Protein AF-A0A966NMB3-F1 (afdb_monomer)

Mean predicted aligned error: 9.56 Å

Radius of gyration: 18.94 Å; Cα contacts (8 Å, |Δi|>4): 99; chains: 1; bounding box: 40×24×77 Å

Nearest PDB structures (foldseek):
  3sdb-assembly1_A  TM=7.574E-01  e=1.511E-01  Mycobacterium tuberculosis
  3seq-assembly1_A-2  TM=7.332E-01  e=2.271E-01  Mycobacterium tuberculosis
  4utu-assembly1_B  TM=4.494E-01  e=1.326E+00  Clostridium perfringens str. 13
  4utt-assembly2_B  TM=4.749E-01  e=1.992E+00  Clostridium perfringens str. 13
  8ap6-assembly1_G1  TM=4.069E-01  e=3.669E+00  Trypanosoma brucei brucei

Sequence (84 aa):
MRSVVVTTPNTPSSPRVFAVIAGGGTAGHVIPALALAEHLCERGRSPRSIAFVASRRPIDEQLLGATDHPRLLLSVDGLQRSLG

Solvent-accessible surface area (backbone atoms only — not comparable to full-atom values): 5309 Å² total; per-residue (Å²): 139,81,87,80,82,81,78,74,84,80,70,83,67,72,76,67,69,76,45,75,50,74,53,45,79,46,66,85,47,41,54,60,52,48,55,51,51,50,55,44,33,77,71,71,44,57,52,69,21,37,32,38,38,31,28,69,43,69,66,40,48,56,60,51,67,75,47,75,40,46,70,47,70,37,91,74,77,82,82,80,88,66,96,123

Foldseek 3Di:
DDDDDDDDPPDPDDQQQPEEAEDEDDPVTQVVVVVVLVVVVVVVDDLQSYAYEYEPDPNNCVSCVVDPHHYDYDHDDDDDPDPD

Structure (mmCIF, N/CA/C/O backbone):
data_AF-A0A966NMB3-F1
#
_entry.id   AF-A0A966NMB3-F1
#
loop_
_atom_site.group_PDB
_atom_site.id
_atom_site.type_symbol
_atom_site.label_atom_id
_atom_site.label_alt_id
_atom_site.label_comp_id
_atom_site.label_asym_id
_atom_site.label_entity_id
_atom_site.label_seq_id
_atom_site.pdbx_PDB_ins_code
_atom_site.Cartn_x
_atom_site.Cartn_y
_atom_site.Cartn_z
_atom_site.occupancy
_atom_site.B_iso_or_equiv
_atom_site.auth_seq_id
_atom_site.auth_comp_id
_atom_site.auth_asym_id
_atom_site.auth_atom_id
_atom_site.pdbx_PDB_model_num
ATOM 1 N N . MET A 1 1 ? -27.529 -8.740 45.714 1.00 50.12 1 MET A N 1
ATOM 2 C CA . MET A 1 1 ? -27.535 -9.288 44.339 1.00 50.12 1 MET A CA 1
ATOM 3 C C . MET A 1 1 ? -26.460 -8.573 4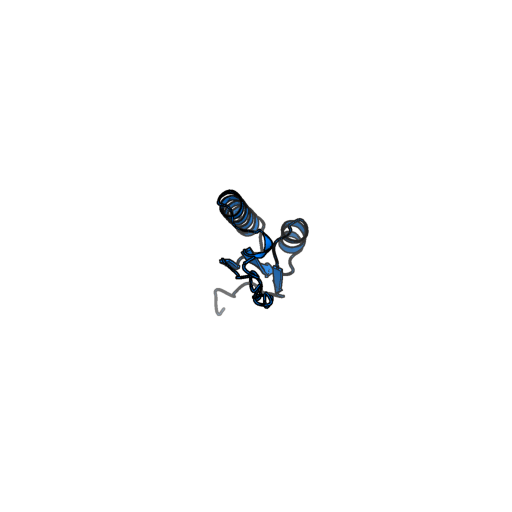3.532 1.00 50.12 1 MET A C 1
ATOM 5 O O . MET A 1 1 ? -26.571 -7.369 43.357 1.00 50.12 1 MET A O 1
ATOM 9 N N . ARG A 1 2 ? -25.388 -9.263 43.127 1.00 40.31 2 ARG A N 1
ATOM 10 C CA . ARG A 1 2 ? -24.364 -8.729 42.212 1.00 40.31 2 ARG A CA 1
ATOM 11 C C . ARG A 1 2 ? -24.533 -9.449 40.876 1.00 40.31 2 ARG A C 1
ATOM 13 O O . ARG A 1 2 ? -24.447 -10.673 40.852 1.00 40.31 2 ARG A O 1
ATOM 20 N N . SER A 1 3 ? -24.829 -8.713 39.809 1.00 48.94 3 SER A N 1
ATOM 21 C CA . SER A 1 3 ? -24.963 -9.283 38.467 1.00 48.94 3 SER A CA 1
ATOM 22 C C . SER A 1 3 ? -23.605 -9.771 37.973 1.00 48.94 3 SER A C 1
ATOM 24 O O . SER A 1 3 ? -22.645 -9.005 37.915 1.00 48.94 3 SER A O 1
ATOM 26 N N . VAL A 1 4 ? -23.534 -11.054 37.632 1.00 62.88 4 VAL A N 1
ATOM 27 C CA . VAL A 1 4 ? -22.392 -11.660 36.946 1.00 62.88 4 VAL A CA 1
ATOM 28 C C . VAL A 1 4 ? -22.482 -11.257 35.476 1.00 62.88 4 VAL A C 1
ATOM 30 O O . VAL A 1 4 ? -23.439 -11.608 34.791 1.00 62.88 4 VAL A O 1
ATOM 33 N N . VAL A 1 5 ? -21.507 -10.482 35.002 1.00 66.06 5 VAL A N 1
ATOM 34 C CA . VAL A 1 5 ? -21.358 -10.164 33.578 1.00 66.06 5 VAL A CA 1
ATOM 35 C C . VAL A 1 5 ? -20.821 -11.413 32.886 1.00 66.06 5 VAL A C 1
ATOM 37 O O . VAL A 1 5 ? -19.690 -11.825 33.129 1.00 66.06 5 VAL A O 1
ATOM 40 N N . VAL A 1 6 ? -21.647 -12.031 32.045 1.00 61.16 6 VAL A N 1
ATOM 41 C CA . VAL A 1 6 ? -21.239 -13.141 31.180 1.00 61.16 6 VAL A CA 1
ATOM 42 C C . VAL A 1 6 ? -20.438 -12.557 30.018 1.00 61.16 6 VAL A C 1
ATOM 44 O O . VAL A 1 6 ? -21.002 -11.944 29.115 1.00 61.16 6 VAL A O 1
ATOM 47 N N . THR A 1 7 ? -19.117 -12.720 30.034 1.00 56.03 7 THR A N 1
ATOM 48 C CA . THR A 1 7 ? -18.263 -12.448 28.875 1.00 56.03 7 THR A CA 1
ATOM 49 C C . THR A 1 7 ? -18.253 -13.679 27.972 1.00 56.03 7 THR A C 1
ATOM 51 O O . THR A 1 7 ? -17.687 -14.718 28.305 1.00 56.03 7 THR A O 1
ATOM 54 N N . THR A 1 8 ? -18.904 -13.590 26.813 1.00 57.09 8 THR A N 1
ATOM 55 C CA . THR A 1 8 ? -18.752 -14.591 25.748 1.00 57.09 8 THR A CA 1
ATOM 56 C C . THR A 1 8 ? -17.289 -14.652 25.296 1.00 57.09 8 THR A C 1
ATOM 58 O O . THR A 1 8 ? -16.670 -13.593 25.148 1.00 57.09 8 THR A O 1
ATOM 61 N N . PRO A 1 9 ? -16.718 -15.846 25.050 1.00 60.66 9 PRO A N 1
ATOM 62 C CA . PRO A 1 9 ? -15.353 -15.960 24.555 1.00 60.66 9 PRO A CA 1
ATOM 63 C C . PRO A 1 9 ? -15.251 -15.278 23.187 1.00 60.66 9 PRO A C 1
ATOM 65 O O . PRO A 1 9 ? -15.960 -15.627 22.246 1.00 60.66 9 PRO A O 1
ATOM 68 N N . ASN A 1 10 ? -14.381 -14.272 23.100 1.00 57.25 10 ASN A N 1
ATOM 69 C CA . ASN A 1 10 ? -14.076 -13.552 21.872 1.00 57.25 10 ASN A CA 1
ATOM 70 C C . ASN A 1 10 ? -13.359 -14.514 20.914 1.00 57.25 10 ASN A C 1
ATOM 72 O O . ASN A 1 10 ? -12.146 -14.700 21.006 1.00 57.25 10 ASN A O 1
ATOM 76 N N . THR A 1 11 ? -14.104 -15.175 20.027 1.00 63.06 11 THR A N 1
ATOM 77 C CA . THR A 1 11 ? -13.515 -15.884 18.889 1.00 63.06 11 THR A CA 1
ATOM 78 C C . THR A 1 11 ? -12.696 -14.866 18.099 1.00 63.06 11 THR A C 1
ATOM 80 O O . THR A 1 11 ? -13.261 -13.840 17.714 1.00 63.06 11 THR A O 1
ATOM 83 N N . PRO A 1 12 ? -11.391 -15.085 17.849 1.00 50.62 12 PRO A N 1
ATOM 84 C CA . PRO A 1 12 ? -10.628 -14.174 17.014 1.00 50.62 12 PRO A CA 1
ATOM 85 C C . PRO A 1 12 ? -11.269 -14.172 15.627 1.00 50.62 12 PRO A C 1
ATOM 87 O O . PRO A 1 12 ? -11.132 -15.123 14.859 1.00 50.62 12 PRO A O 1
ATOM 90 N N . SER A 1 13 ? -12.016 -13.112 15.311 1.00 58.72 13 SER A N 1
ATOM 91 C CA . SER A 1 13 ? -12.428 -12.867 13.939 1.00 58.72 13 SER A CA 1
ATOM 92 C C . SER A 1 13 ? -11.138 -12.703 13.151 1.00 58.72 13 SER A C 1
ATOM 94 O O . SER A 1 13 ? -10.310 -11.871 13.537 1.00 58.72 13 SER A O 1
ATOM 96 N N . SER A 1 14 ? -10.960 -13.469 12.071 1.00 58.28 14 SER A N 1
ATOM 97 C CA . SER A 1 14 ? -9.948 -13.167 11.054 1.00 58.28 14 SER A CA 1
ATOM 98 C C . SER A 1 14 ? -9.897 -11.647 10.865 1.00 58.28 14 SER A C 1
ATOM 100 O O . SER A 1 14 ? -10.984 -11.057 10.773 1.00 58.28 14 SER A O 1
ATOM 102 N N . PRO A 1 15 ? -8.717 -10.994 10.875 1.00 59.88 15 PRO A N 1
ATOM 103 C CA . PRO A 1 15 ? -8.649 -9.543 10.746 1.00 59.88 15 PRO A CA 1
ATOM 104 C C . PRO A 1 15 ? -9.528 -9.135 9.567 1.00 59.88 15 PRO A C 1
ATOM 106 O O . PRO A 1 15 ? -9.338 -9.635 8.458 1.00 59.88 15 PRO A O 1
ATOM 109 N N . ARG A 1 16 ? -10.576 -8.337 9.825 1.00 78.56 16 ARG A N 1
ATOM 110 C CA . ARG A 1 16 ? -11.508 -7.943 8.766 1.00 78.56 16 ARG A CA 1
ATOM 111 C C . ARG A 1 16 ? -10.708 -7.124 7.769 1.00 78.56 16 ARG A C 1
ATOM 113 O O . ARG A 1 16 ? -10.344 -5.987 8.066 1.00 78.56 16 ARG A O 1
ATOM 120 N N . VAL A 1 17 ? -10.411 -7.717 6.619 1.00 89.88 17 VAL A N 1
ATOM 121 C CA . VAL A 1 17 ? -9.800 -7.000 5.508 1.00 89.88 17 VAL A CA 1
ATOM 122 C C . VAL A 1 17 ? -10.819 -5.964 5.053 1.00 89.88 17 VAL A C 1
ATOM 124 O O . VAL A 1 17 ? -11.929 -6.300 4.650 1.00 89.88 17 VAL A O 1
ATOM 127 N N . PHE A 1 18 ? -10.457 -4.698 5.206 1.00 94.38 18 PHE A N 1
ATOM 128 C CA . PHE A 1 18 ? -11.247 -3.557 4.775 1.00 94.38 18 PHE A CA 1
ATOM 129 C C . PHE A 1 18 ? -11.011 -3.270 3.292 1.00 94.38 18 PHE A C 1
ATOM 131 O O . PHE A 1 18 ? -11.961 -2.991 2.566 1.00 94.38 18 PHE A O 1
ATOM 138 N N . ALA A 1 19 ? -9.757 -3.355 2.844 1.00 95.38 19 ALA A N 1
ATOM 139 C CA . ALA A 1 19 ? -9.387 -3.097 1.460 1.00 95.38 19 ALA A CA 1
ATOM 140 C C . ALA A 1 19 ? -8.231 -3.994 1.008 1.00 95.38 19 ALA A C 1
ATOM 142 O O . ALA A 1 19 ? -7.353 -4.348 1.798 1.00 95.38 19 ALA A O 1
ATOM 143 N N . VAL A 1 20 ? -8.226 -4.309 -0.287 1.00 95.56 20 VAL A N 1
ATOM 144 C CA . VAL A 1 20 ? -7.083 -4.890 -0.990 1.00 95.56 20 VAL A CA 1
ATOM 145 C C . VAL A 1 20 ? -6.698 -3.932 -2.107 1.00 95.56 20 VAL A C 1
ATOM 147 O O . VAL A 1 20 ? -7.529 -3.614 -2.957 1.00 95.56 20 VAL A O 1
ATOM 150 N N . ILE A 1 21 ? -5.452 -3.471 -2.102 1.00 94.75 21 ILE A N 1
ATOM 151 C CA . ILE A 1 21 ? -4.901 -2.604 -3.138 1.00 94.75 21 ILE A CA 1
ATOM 152 C C . ILE A 1 21 ? -4.009 -3.464 -4.029 1.00 94.75 21 ILE A C 1
ATOM 154 O O . ILE A 1 21 ? -2.956 -3.942 -3.606 1.00 94.75 21 ILE A O 1
ATOM 158 N N . ALA A 1 22 ? -4.466 -3.704 -5.255 1.00 90.88 22 ALA A N 1
ATOM 159 C CA . ALA A 1 22 ? -3.707 -4.430 -6.262 1.00 90.88 22 ALA A CA 1
ATOM 160 C C . ALA A 1 22 ? -3.001 -3.433 -7.184 1.00 90.88 22 ALA A C 1
ATOM 162 O O . ALA A 1 22 ? -3.644 -2.574 -7.789 1.00 90.88 22 ALA A O 1
ATOM 163 N N . GLY A 1 23 ? -1.682 -3.540 -7.288 1.00 78.19 23 GLY A N 1
ATOM 164 C CA . GLY A 1 23 ? -0.869 -2.625 -8.081 1.00 78.19 23 GLY A CA 1
ATOM 165 C C . GLY A 1 23 ? 0.602 -2.716 -7.698 1.00 78.19 23 GLY A C 1
ATOM 166 O O . GLY A 1 23 ? 0.943 -3.076 -6.576 1.00 78.19 23 GLY A O 1
ATOM 167 N N . GLY A 1 24 ? 1.484 -2.419 -8.648 1.00 76.19 24 GLY A N 1
ATOM 168 C CA . GLY A 1 24 ? 2.924 -2.540 -8.453 1.00 76.19 24 GLY A CA 1
ATOM 169 C C . GLY A 1 24 ? 3.690 -2.516 -9.768 1.00 76.19 24 GLY A C 1
ATOM 170 O O . GLY A 1 24 ? 3.146 -2.200 -10.829 1.00 76.19 24 GLY A O 1
ATOM 171 N N . GLY A 1 25 ? 4.970 -2.845 -9.699 1.00 70.31 25 GLY A N 1
ATOM 172 C CA . GLY A 1 25 ? 5.850 -3.000 -10.850 1.00 70.31 25 GLY A CA 1
ATOM 173 C C . GLY A 1 25 ? 6.620 -1.735 -11.240 1.00 70.31 25 GLY A C 1
ATOM 174 O O . GLY A 1 25 ? 7.596 -1.843 -11.991 1.00 70.31 25 GLY A O 1
ATOM 175 N N . THR A 1 26 ? 6.216 -0.568 -10.723 1.00 74.88 26 THR A N 1
ATOM 176 C CA . THR A 1 26 ? 6.908 0.728 -10.818 1.00 74.88 26 THR A CA 1
ATOM 177 C C . THR A 1 26 ? 6.591 1.602 -9.597 1.00 74.88 26 THR A C 1
ATOM 179 O O . THR A 1 26 ? 5.498 1.526 -9.032 1.00 74.88 26 THR A O 1
ATOM 182 N N . ALA A 1 27 ? 7.508 2.508 -9.235 1.00 71.69 27 ALA A N 1
ATOM 183 C CA . ALA A 1 27 ? 7.295 3.468 -8.142 1.00 71.69 27 ALA A CA 1
ATOM 184 C C . ALA A 1 27 ? 6.031 4.331 -8.339 1.00 71.69 27 ALA A C 1
ATOM 186 O O . ALA A 1 27 ? 5.338 4.645 -7.374 1.00 71.69 27 ALA A O 1
ATOM 187 N N 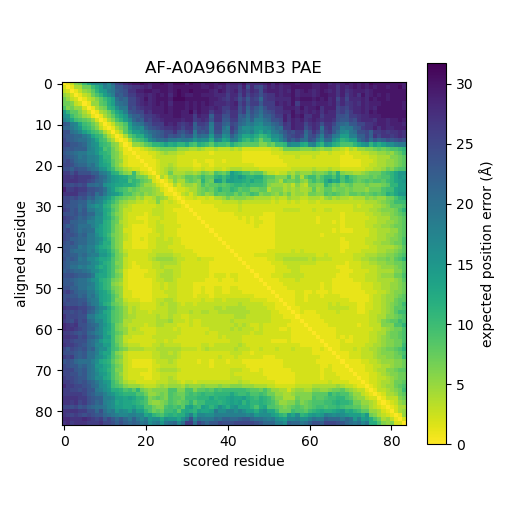. GLY A 1 28 ? 5.702 4.667 -9.594 1.00 79.12 28 GLY A N 1
ATOM 188 C CA . GLY A 1 28 ? 4.562 5.517 -9.946 1.00 79.12 28 GLY A CA 1
ATOM 189 C C . GLY A 1 28 ? 3.190 4.941 -9.583 1.00 79.12 28 GLY A C 1
ATOM 190 O O . GLY A 1 28 ? 2.249 5.712 -9.450 1.00 79.12 28 GLY A O 1
ATOM 191 N N . HIS A 1 29 ? 3.067 3.624 -9.380 1.00 84.94 29 HIS A N 1
ATOM 192 C CA . HIS A 1 29 ? 1.828 3.005 -8.888 1.00 84.94 29 HIS A CA 1
ATOM 193 C C . HIS A 1 29 ? 1.869 2.717 -7.385 1.00 84.94 29 HIS A C 1
ATOM 195 O O . HIS A 1 29 ? 0.852 2.856 -6.709 1.00 84.94 29 HIS A O 1
ATOM 201 N N . VAL A 1 30 ? 3.037 2.345 -6.850 1.00 87.56 30 VAL A N 1
ATOM 202 C CA . VAL A 1 30 ? 3.176 1.983 -5.430 1.00 87.56 30 VAL A CA 1
ATOM 203 C C . VAL A 1 30 ? 3.033 3.199 -4.519 1.00 87.56 30 VAL A C 1
ATOM 205 O O . VAL A 1 30 ? 2.356 3.114 -3.500 1.00 87.56 30 VAL A O 1
ATOM 208 N N . ILE A 1 31 ? 3.616 4.344 -4.887 1.00 91.38 31 ILE A N 1
ATOM 209 C CA . ILE A 1 31 ? 3.566 5.547 -4.044 1.00 91.38 31 ILE A CA 1
ATOM 210 C C . ILE A 1 31 ? 2.122 6.062 -3.876 1.00 91.38 31 ILE A C 1
ATOM 212 O O . ILE A 1 31 ? 1.704 6.252 -2.734 1.00 91.38 31 ILE A O 1
ATOM 216 N N . PRO A 1 32 ? 1.306 6.222 -4.941 1.00 92.88 32 PRO A N 1
ATOM 217 C CA . PRO A 1 32 ? -0.100 6.596 -4.772 1.00 92.88 32 PRO A CA 1
ATOM 218 C C . PRO A 1 32 ? -0.914 5.576 -3.968 1.00 92.88 32 PRO A C 1
ATOM 220 O O . PRO A 1 32 ? -1.794 5.957 -3.198 1.00 92.88 32 PRO A O 1
ATOM 223 N N . ALA A 1 33 ? -0.617 4.282 -4.123 1.00 93.56 33 ALA A N 1
ATOM 224 C CA . ALA A 1 33 ? -1.278 3.221 -3.371 1.00 93.56 33 ALA A CA 1
ATOM 225 C C . ALA A 1 33 ? -0.977 3.306 -1.864 1.00 93.56 33 ALA A C 1
ATOM 227 O O . ALA A 1 33 ? -1.886 3.147 -1.048 1.00 93.56 33 ALA A O 1
ATOM 228 N N . LEU A 1 34 ? 0.271 3.610 -1.497 1.00 94.38 34 LEU A N 1
ATOM 229 C CA . LEU A 1 34 ? 0.672 3.858 -0.111 1.00 94.38 34 LEU A CA 1
ATOM 230 C C . LEU A 1 34 ? -0.001 5.106 0.461 1.00 94.38 34 LEU A C 1
ATOM 232 O O . LEU A 1 34 ? -0.595 5.020 1.530 1.00 94.38 34 LEU A O 1
ATOM 236 N N . ALA A 1 35 ? -0.011 6.216 -0.280 1.00 95.19 35 ALA A N 1
ATOM 237 C CA . ALA A 1 35 ? -0.680 7.443 0.158 1.00 95.19 35 ALA A CA 1
ATOM 238 C C . ALA A 1 35 ? -2.184 7.222 0.423 1.00 95.19 35 ALA A C 1
ATOM 240 O O . ALA A 1 35 ? -2.743 7.730 1.394 1.00 95.19 35 ALA A O 1
ATOM 241 N N . LEU A 1 36 ? -2.851 6.413 -0.409 1.00 95.62 36 LEU A N 1
ATOM 242 C CA . LEU A 1 36 ? -4.244 6.027 -0.176 1.00 95.62 36 LEU A CA 1
ATOM 243 C C . LEU A 1 36 ? -4.401 5.177 1.095 1.00 95.62 36 LEU A C 1
ATOM 245 O O . LEU A 1 36 ? -5.353 5.380 1.852 1.00 95.62 36 LEU A O 1
ATOM 249 N N . ALA A 1 37 ? -3.498 4.224 1.329 1.00 96.25 37 ALA A N 1
ATOM 250 C CA . ALA A 1 37 ? -3.528 3.381 2.520 1.00 96.25 37 ALA A CA 1
ATOM 251 C C . ALA A 1 37 ? -3.295 4.193 3.804 1.00 96.25 37 ALA A C 1
ATOM 253 O O . ALA A 1 37 ? -4.025 4.003 4.779 1.00 96.25 37 ALA A O 1
ATOM 254 N N . GLU A 1 38 ? -2.356 5.139 3.784 1.00 96.25 38 GLU A N 1
ATOM 255 C CA . GLU A 1 38 ? -2.115 6.089 4.876 1.00 96.25 38 GLU A CA 1
ATOM 256 C C . GLU A 1 38 ? -3.367 6.915 5.175 1.00 96.25 38 GLU A C 1
ATOM 258 O O . GLU A 1 38 ? -3.835 6.926 6.313 1.00 96.25 38 GLU A O 1
ATOM 263 N N . HIS A 1 39 ? -4.005 7.492 4.154 1.00 97.75 39 HIS A N 1
ATOM 264 C CA . HIS A 1 39 ? -5.244 8.260 4.326 1.00 97.75 39 HIS A CA 1
ATOM 265 C C . HIS A 1 39 ? -6.395 7.427 4.911 1.00 97.75 39 HIS A C 1
ATOM 267 O O . HIS A 1 39 ? -7.222 7.916 5.685 1.00 97.75 39 HIS A O 1
ATOM 273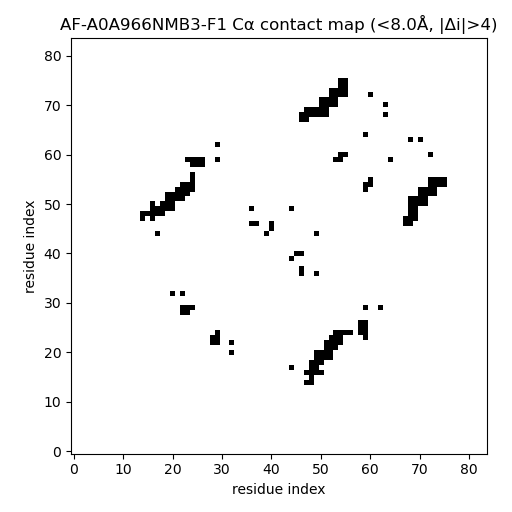 N N . LEU A 1 40 ? -6.485 6.140 4.563 1.00 96.81 40 LEU A N 1
ATOM 274 C CA . LEU A 1 40 ? -7.456 5.233 5.181 1.00 96.81 40 LEU A CA 1
ATOM 275 C C . LEU A 1 40 ? -7.125 4.968 6.656 1.00 96.81 40 LEU A C 1
ATOM 277 O O . LEU A 1 40 ? -8.045 4.898 7.479 1.00 96.81 40 LEU A O 1
ATOM 281 N N . CYS A 1 41 ? -5.842 4.845 6.999 1.00 96.19 41 CYS A N 1
ATOM 282 C CA . CYS A 1 41 ? -5.388 4.722 8.382 1.00 96.19 41 CYS A CA 1
ATOM 283 C C . CYS A 1 41 ? -5.702 5.980 9.199 1.00 96.19 41 CYS A C 1
ATOM 285 O O . CYS A 1 41 ? -6.237 5.867 10.303 1.00 96.19 41 CYS A O 1
ATOM 287 N N . GLU A 1 42 ? -5.484 7.170 8.637 1.00 97.50 42 GLU A N 1
ATOM 288 C CA . GLU A 1 42 ? -5.861 8.454 9.247 1.00 97.50 42 GLU A CA 1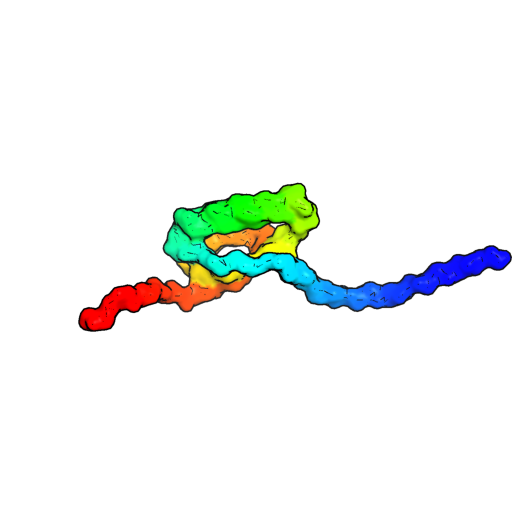
ATOM 289 C C . GLU A 1 42 ? -7.367 8.541 9.539 1.00 97.50 42 GLU A C 1
ATOM 291 O O . GLU A 1 42 ? -7.793 9.159 10.514 1.00 97.50 42 GLU A O 1
ATOM 296 N N . ARG A 1 43 ? -8.194 7.846 8.749 1.00 96.56 43 ARG A N 1
ATOM 297 C CA . ARG A 1 43 ? -9.645 7.712 8.974 1.00 96.56 43 ARG A CA 1
ATOM 298 C C . ARG A 1 43 ? -10.024 6.597 9.955 1.00 96.56 43 ARG A C 1
ATOM 300 O O . ARG A 1 43 ? -11.195 6.223 10.040 1.00 96.56 43 ARG A O 1
ATOM 307 N N . GLY A 1 44 ? -9.056 6.060 10.694 1.00 94.81 44 GLY A N 1
ATOM 308 C CA . GLY A 1 44 ? -9.258 5.081 11.762 1.00 94.81 44 GLY A CA 1
ATOM 309 C C . GLY A 1 44 ? -9.235 3.622 11.308 1.00 94.81 44 GLY A C 1
ATOM 310 O O . GLY A 1 44 ? -9.648 2.740 12.067 1.00 94.81 44 GLY A O 1
ATOM 311 N N . ARG A 1 45 ? -8.781 3.323 10.084 1.00 95.25 45 ARG A N 1
ATOM 312 C CA . ARG A 1 45 ? -8.535 1.931 9.678 1.00 95.25 45 ARG A CA 1
ATOM 313 C C . ARG A 1 45 ? -7.214 1.438 10.261 1.00 95.25 45 ARG A C 1
ATOM 315 O O . ARG A 1 45 ? -6.243 2.171 10.365 1.00 95.25 45 ARG A O 1
ATOM 322 N N . SER A 1 46 ? -7.166 0.163 10.638 1.00 94.81 46 SER A N 1
ATOM 323 C CA . SER A 1 46 ? -5.897 -0.458 11.020 1.00 94.81 46 SER A CA 1
ATOM 324 C C . SER A 1 46 ? -5.049 -0.695 9.763 1.00 94.81 46 SER A C 1
ATOM 326 O O . SER A 1 46 ? -5.602 -1.224 8.791 1.00 94.81 46 SER A O 1
ATOM 328 N N . PRO A 1 47 ? -3.725 -0.449 9.784 1.00 94.56 47 PRO A N 1
ATOM 329 C CA . PRO A 1 47 ? -2.830 -0.833 8.688 1.00 94.56 47 PRO A CA 1
ATOM 330 C C . PRO A 1 47 ? -2.961 -2.314 8.309 1.00 94.56 47 PRO A C 1
ATOM 332 O O . PRO A 1 47 ? -2.942 -2.663 7.131 1.00 94.56 47 PRO A O 1
ATOM 335 N N . ARG A 1 48 ? -3.225 -3.184 9.297 1.00 94.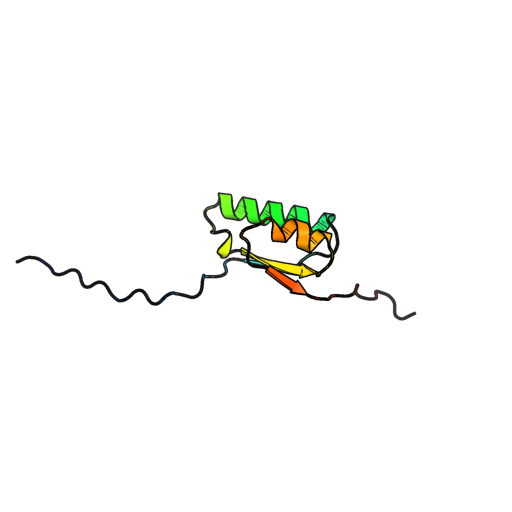88 48 ARG A N 1
ATOM 336 C CA . ARG A 1 48 ? -3.428 -4.629 9.097 1.00 94.88 48 ARG A CA 1
ATOM 337 C C . ARG A 1 48 ? -4.758 -5.013 8.448 1.00 94.88 48 ARG A C 1
ATOM 339 O O . ARG A 1 48 ? -4.952 -6.178 8.118 1.00 94.88 48 ARG A O 1
ATOM 346 N N . SER A 1 49 ? -5.672 -4.060 8.275 1.00 95.19 49 SER A N 1
ATOM 347 C CA . SER A 1 49 ? -6.928 -4.257 7.537 1.00 95.19 49 SER A CA 1
ATOM 348 C C . SER A 1 49 ? -6.827 -3.855 6.062 1.00 95.19 49 SER A C 1
ATOM 350 O O . SER A 1 49 ? -7.789 -4.040 5.321 1.00 95.19 49 SER A O 1
ATOM 352 N N . ILE A 1 50 ? -5.683 -3.321 5.627 1.00 96.25 50 ILE A N 1
ATOM 353 C CA . ILE A 1 50 ? -5.440 -2.874 4.254 1.00 96.25 50 ILE A CA 1
ATOM 354 C C . ILE A 1 50 ? -4.301 -3.721 3.694 1.00 96.25 50 ILE A C 1
ATOM 356 O O . ILE A 1 50 ? -3.160 -3.582 4.127 1.00 96.25 50 ILE A O 1
ATOM 360 N N . ALA A 1 51 ? -4.617 -4.626 2.772 1.00 95.56 51 ALA A N 1
ATOM 361 C CA . ALA A 1 51 ? -3.644 -5.543 2.190 1.00 95.56 51 ALA A CA 1
ATOM 362 C C . ALA A 1 51 ? -3.189 -5.081 0.801 1.00 95.56 51 ALA A C 1
ATOM 364 O O . ALA A 1 51 ? -3.966 -4.493 0.051 1.00 95.56 51 ALA A O 1
ATOM 365 N N . PHE A 1 52 ? -1.953 -5.410 0.435 1.00 95.19 52 PHE A N 1
ATOM 366 C CA . PHE A 1 52 ? -1.386 -5.146 -0.884 1.00 95.19 52 PHE A CA 1
ATOM 367 C C . PHE A 1 52 ? -1.194 -6.438 -1.674 1.00 95.19 52 PHE A C 1
ATOM 369 O O . PHE A 1 52 ? -0.738 -7.450 -1.136 1.00 95.19 52 PHE A O 1
ATOM 376 N N . VAL A 1 53 ? -1.484 -6.383 -2.972 1.00 94.19 53 VAL A N 1
ATOM 377 C CA . VAL A 1 53 ? -1.063 -7.391 -3.951 1.00 94.19 53 VAL A CA 1
ATOM 378 C C . VAL A 1 53 ? -0.176 -6.691 -4.975 1.00 94.19 53 VAL A C 1
ATOM 380 O O . VAL A 1 53 ? -0.656 -5.845 -5.728 1.00 94.19 53 VAL A O 1
ATOM 383 N N . ALA A 1 54 ? 1.112 -7.023 -4.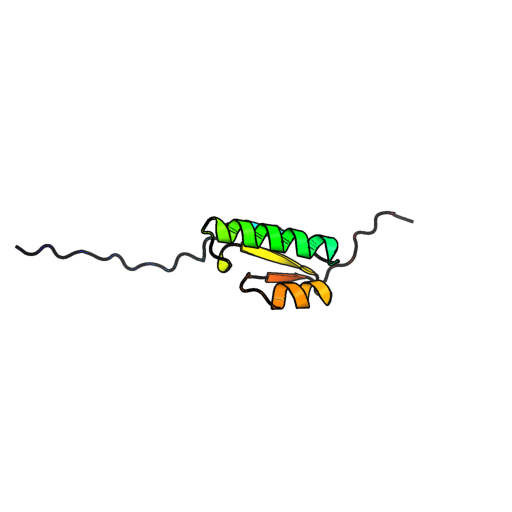985 1.00 92.69 54 ALA A N 1
ATOM 384 C CA . ALA A 1 54 ? 2.126 -6.322 -5.776 1.00 92.69 54 ALA A CA 1
ATOM 385 C C . ALA A 1 54 ? 3.129 -7.299 -6.408 1.00 92.69 54 ALA A C 1
ATOM 387 O O . ALA A 1 54 ? 2.997 -8.518 -6.263 1.00 92.69 54 ALA A O 1
ATOM 388 N N . SER A 1 55 ? 4.124 -6.782 -7.131 1.00 91.69 55 SER A N 1
ATOM 389 C CA . SER A 1 55 ? 5.148 -7.608 -7.776 1.00 91.69 55 SER A CA 1
ATOM 390 C C . SER A 1 55 ? 6.338 -7.884 -6.850 1.00 91.69 55 SER A C 1
ATOM 392 O O . SER A 1 55 ? 6.587 -7.145 -5.904 1.00 91.69 55 SER A O 1
ATOM 394 N N . ARG A 1 56 ? 7.135 -8.912 -7.157 1.00 91.50 56 ARG A N 1
ATOM 395 C CA . ARG A 1 56 ? 8.459 -9.141 -6.538 1.00 91.50 56 ARG A CA 1
ATOM 396 C C . ARG A 1 56 ? 9.578 -8.253 -7.105 1.00 91.50 56 ARG A C 1
ATOM 398 O O . ARG A 1 56 ? 10.755 -8.586 -7.012 1.00 91.50 56 ARG A O 1
ATOM 405 N N . ARG A 1 57 ? 9.248 -7.148 -7.784 1.00 90.25 57 ARG A N 1
ATO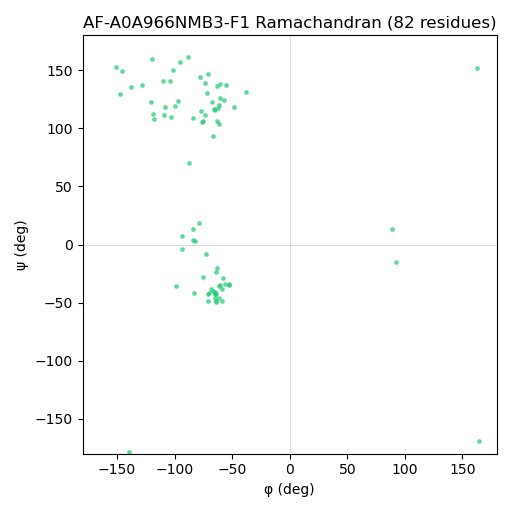M 406 C CA . ARG A 1 57 ? 10.284 -6.217 -8.256 1.00 90.25 57 ARG A CA 1
ATOM 407 C C . ARG A 1 57 ? 10.880 -5.469 -7.056 1.00 90.25 57 ARG A C 1
ATOM 409 O O . ARG A 1 57 ? 10.125 -5.131 -6.144 1.00 90.25 57 ARG A O 1
ATOM 416 N N . PRO A 1 58 ? 12.182 -5.120 -7.080 1.00 91.38 58 PRO A N 1
ATOM 417 C CA . PRO A 1 58 ? 12.861 -4.529 -5.922 1.00 91.38 58 PRO A CA 1
ATOM 418 C C . PRO A 1 58 ? 12.167 -3.295 -5.335 1.00 91.38 58 PRO A C 1
ATOM 420 O O . PRO A 1 58 ? 12.154 -3.113 -4.124 1.00 91.38 58 PRO A O 1
ATOM 423 N N . ILE A 1 59 ? 11.552 -2.462 -6.182 1.00 90.19 59 ILE A N 1
ATOM 424 C CA . ILE A 1 59 ? 10.866 -1.247 -5.733 1.00 90.19 59 ILE A CA 1
ATOM 425 C C . ILE A 1 59 ? 9.617 -1.540 -4.890 1.00 90.19 59 ILE A C 1
ATOM 427 O O . ILE A 1 59 ? 9.392 -0.873 -3.884 1.00 90.19 59 ILE A O 1
ATOM 431 N N . ASP A 1 60 ? 8.829 -2.551 -5.258 1.00 90.19 60 ASP A N 1
ATOM 432 C CA . ASP A 1 60 ? 7.631 -2.944 -4.511 1.00 90.19 60 ASP A CA 1
ATOM 433 C C . ASP A 1 60 ? 8.039 -3.591 -3.178 1.00 90.19 60 ASP A C 1
ATOM 435 O O . ASP A 1 60 ? 7.468 -3.279 -2.134 1.00 90.19 60 ASP A O 1
ATOM 439 N N . GLU A 1 61 ? 9.062 -4.453 -3.201 1.00 91.31 61 GLU A N 1
ATOM 440 C CA . GLU A 1 61 ? 9.616 -5.102 -2.007 1.00 91.31 61 GLU A CA 1
ATOM 441 C C . GLU A 1 61 ? 10.177 -4.093 -1.006 1.00 91.31 61 GLU A C 1
ATOM 443 O O . GLU A 1 61 ? 9.878 -4.183 0.186 1.00 91.31 61 GLU A O 1
ATOM 448 N N . GLN A 1 62 ? 10.948 -3.118 -1.489 1.00 92.38 62 GLN A N 1
ATOM 449 C CA . GLN A 1 62 ? 11.533 -2.072 -0.659 1.00 92.38 62 GLN A CA 1
ATOM 450 C C . GLN A 1 62 ? 10.450 -1.198 -0.018 1.00 92.38 62 GLN A C 1
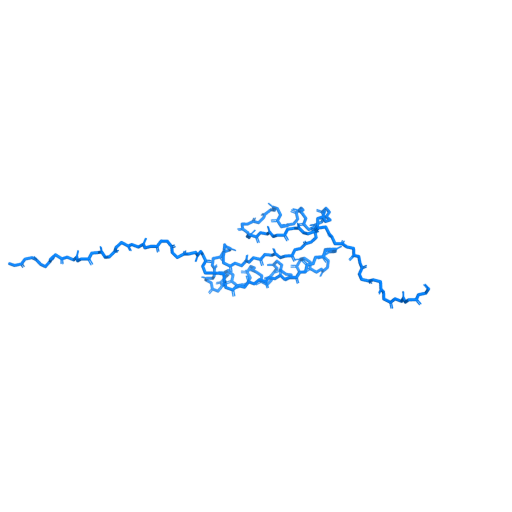ATOM 452 O O . GLN A 1 62 ? 10.479 -0.977 1.192 1.00 92.38 62 GLN A O 1
ATOM 457 N N . LEU A 1 63 ? 9.495 -0.707 -0.814 1.00 92.06 63 LEU A N 1
ATOM 458 C CA . LEU A 1 63 ? 8.472 0.219 -0.328 1.00 92.06 63 LEU A CA 1
ATOM 459 C C . LEU A 1 63 ? 7.465 -0.476 0.596 1.00 92.06 63 LEU A C 1
ATOM 461 O O . LEU A 1 63 ? 7.208 0.013 1.691 1.00 92.06 63 LEU A O 1
ATOM 465 N N . LEU A 1 64 ? 6.924 -1.635 0.204 1.00 92.50 64 LEU A N 1
ATOM 466 C CA . LEU A 1 64 ? 5.936 -2.351 1.022 1.00 92.50 64 LEU A CA 1
ATOM 467 C C . LEU A 1 64 ? 6.571 -3.061 2.222 1.00 92.50 64 LEU A C 1
ATOM 469 O O . LEU A 1 64 ? 5.911 -3.243 3.246 1.00 92.50 64 LEU A O 1
ATOM 473 N N . GLY A 1 65 ? 7.841 -3.462 2.114 1.00 93.44 65 GLY A N 1
ATOM 474 C CA . GLY A 1 65 ? 8.602 -4.074 3.204 1.00 93.44 65 GLY A CA 1
ATOM 475 C C . GLY A 1 65 ? 8.830 -3.142 4.393 1.00 93.44 65 GLY A C 1
ATOM 476 O O . GLY A 1 65 ? 8.989 -3.630 5.508 1.00 93.44 65 GLY A O 1
ATOM 477 N N . ALA A 1 66 ? 8.781 -1.827 4.170 1.00 92.88 66 ALA A N 1
ATOM 478 C CA . ALA A 1 66 ? 8.900 -0.805 5.206 1.00 92.88 66 ALA A CA 1
ATOM 479 C C . ALA A 1 66 ? 7.572 -0.486 5.928 1.00 92.88 66 ALA A C 1
ATOM 481 O O . ALA A 1 66 ? 7.541 0.413 6.764 1.00 92.88 66 ALA A O 1
ATOM 482 N N . THR A 1 67 ? 6.478 -1.193 5.616 1.00 93.44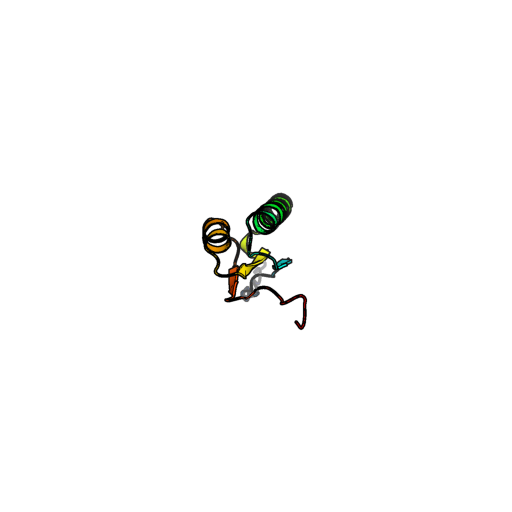 67 THR A N 1
ATOM 483 C CA . THR A 1 67 ? 5.139 -0.913 6.163 1.00 93.44 67 THR A CA 1
ATOM 484 C C . THR A 1 67 ? 4.561 -2.089 6.949 1.00 93.44 67 THR A C 1
ATOM 486 O O . THR A 1 67 ? 4.920 -3.247 6.728 1.00 93.44 67 THR A O 1
ATOM 489 N N . ASP A 1 68 ? 3.585 -1.796 7.811 1.00 94.38 68 ASP A N 1
ATOM 490 C CA . ASP A 1 68 ? 2.811 -2.797 8.560 1.00 94.38 68 ASP A CA 1
ATOM 491 C C . ASP A 1 68 ? 1.656 -3.417 7.752 1.00 94.38 68 ASP A C 1
ATOM 493 O O . ASP A 1 68 ? 0.874 -4.222 8.278 1.00 94.38 68 ASP A O 1
ATOM 497 N N . HIS A 1 69 ? 1.514 -3.042 6.479 1.00 95.12 69 HIS A N 1
ATOM 498 C CA . HIS A 1 69 ? 0.470 -3.575 5.619 1.00 95.12 69 HIS A CA 1
ATOM 499 C C . HIS A 1 69 ? 0.767 -5.036 5.236 1.00 95.12 69 HIS A C 1
ATOM 501 O O . HIS A 1 69 ? 1.868 -5.353 4.767 1.00 95.12 69 HIS A O 1
ATOM 507 N N . PRO A 1 70 ? -0.207 -5.956 5.380 1.00 95.50 70 PRO A N 1
ATOM 508 C CA . PRO A 1 70 ? -0.111 -7.293 4.815 1.00 95.50 70 PRO A CA 1
ATOM 509 C C . PRO A 1 70 ? 0.138 -7.211 3.310 1.00 95.50 70 PRO A C 1
ATOM 511 O O . PRO A 1 70 ? -0.493 -6.414 2.618 1.00 95.50 70 PRO A O 1
ATOM 514 N N . ARG A 1 71 ? 1.033 -8.049 2.787 1.00 94.06 71 ARG A N 1
ATOM 515 C CA . ARG A 1 71 ? 1.395 -8.032 1.367 1.00 94.06 71 ARG A CA 1
ATOM 516 C C . ARG A 1 71 ? 1.507 -9.434 0.790 1.00 94.06 71 ARG A C 1
ATOM 518 O O . ARG A 1 71 ? 2.126 -10.312 1.388 1.00 94.06 71 ARG A O 1
ATOM 525 N N . LEU A 1 72 ? 0.942 -9.611 -0.397 1.00 94.19 72 LEU A N 1
ATOM 526 C CA . LEU A 1 72 ? 1.147 -10.764 -1.260 1.00 94.19 72 LEU A CA 1
ATOM 527 C C . LEU A 1 72 ? 1.970 -10.308 -2.466 1.00 94.19 72 LEU A C 1
ATOM 529 O O . LEU A 1 72 ? 1.491 -9.536 -3.295 1.00 94.19 72 LEU A O 1
ATOM 533 N N . LEU A 1 73 ? 3.214 -10.779 -2.550 1.00 93.19 73 LEU A N 1
ATOM 534 C CA . LEU A 1 73 ? 4.119 -10.443 -3.647 1.00 93.19 73 LEU A CA 1
ATOM 535 C C . LEU A 1 73 ? 4.154 -11.566 -4.677 1.00 93.19 73 LEU A C 1
ATOM 537 O O . LEU A 1 73 ? 4.547 -12.701 -4.378 1.00 93.19 73 LEU A O 1
ATOM 541 N N . LEU A 1 74 ? 3.763 -11.228 -5.899 1.00 91.25 74 LEU A N 1
ATOM 542 C CA . LEU A 1 74 ? 3.637 -12.148 -7.016 1.00 91.25 74 LEU A CA 1
ATOM 543 C C . LEU A 1 74 ? 4.805 -11.974 -7.993 1.00 91.25 74 LEU A C 1
ATOM 545 O O . LEU A 1 74 ? 5.238 -10.858 -8.290 1.00 91.25 74 LEU A O 1
ATOM 549 N N . SER A 1 75 ? 5.306 -13.085 -8.526 1.00 88.81 75 SER A N 1
ATOM 550 C CA . SER A 1 75 ? 6.153 -13.048 -9.719 1.00 88.81 75 SER A CA 1
ATOM 551 C C . SER A 1 75 ? 5.245 -12.795 -10.921 1.00 88.81 75 SER A C 1
ATOM 553 O O . SER A 1 75 ? 4.471 -13.675 -11.289 1.00 88.81 75 SER A O 1
ATOM 555 N N . VAL A 1 76 ? 5.287 -11.582 -11.476 1.00 80.62 76 VAL A N 1
ATOM 556 C CA . VAL A 1 76 ? 4.421 -11.156 -12.585 1.00 80.62 76 VAL A CA 1
ATOM 557 C C . VAL A 1 76 ? 5.242 -10.559 -13.718 1.00 80.62 76 VAL A C 1
ATOM 559 O O . VAL A 1 76 ? 6.131 -9.733 -13.491 1.00 80.62 76 VAL A O 1
ATOM 562 N N . ASP A 1 77 ? 4.885 -10.939 -14.939 1.00 79.56 77 ASP A N 1
ATOM 563 C CA . ASP A 1 77 ? 5.391 -10.337 -16.165 1.00 79.56 77 ASP A CA 1
ATOM 564 C C . ASP A 1 77 ? 4.437 -9.255 -16.675 1.00 79.56 77 ASP A C 1
ATOM 566 O O . ASP A 1 77 ? 3.250 -9.217 -16.341 1.00 79.56 77 ASP A O 1
ATOM 570 N N . GLY A 1 78 ? 4.970 -8.331 -17.477 1.00 76.12 78 GLY A N 1
ATOM 571 C CA . GLY A 1 78 ? 4.139 -7.328 -18.133 1.00 76.12 78 GLY A CA 1
ATOM 572 C C . GLY A 1 78 ? 3.164 -7.998 -19.099 1.00 76.12 78 GLY A C 1
ATOM 573 O O . GLY A 1 78 ? 3.556 -8.878 -19.860 1.00 76.12 78 GLY A O 1
ATOM 574 N N . LEU A 1 79 ? 1.903 -7.560 -19.100 1.00 80.06 79 LEU A N 1
ATOM 575 C CA . LEU A 1 79 ? 0.938 -8.031 -20.088 1.00 80.06 79 LEU A CA 1
ATOM 576 C C . LEU A 1 79 ? 1.413 -7.618 -21.486 1.00 80.06 79 LEU A C 1
ATOM 578 O O . LEU A 1 79 ? 1.520 -6.424 -21.791 1.00 80.06 79 LEU A O 1
ATOM 582 N N . GLN A 1 80 ? 1.694 -8.602 -22.338 1.00 82.06 80 GLN A N 1
ATOM 583 C CA . GLN A 1 80 ? 2.036 -8.334 -23.724 1.00 82.06 80 GLN A CA 1
ATOM 584 C C . GLN A 1 80 ? 0.814 -7.736 -24.430 1.00 82.06 80 GLN A C 1
ATOM 586 O O . GLN A 1 80 ? -0.239 -8.353 -24.550 1.00 82.06 80 GLN A O 1
ATOM 591 N N . ARG A 1 81 ? 0.969 -6.493 -24.883 1.00 83.50 81 ARG A N 1
ATOM 592 C CA . ARG A 1 81 ? -0.093 -5.660 -25.474 1.00 83.50 81 ARG A CA 1
ATOM 593 C C . ARG A 1 81 ? -0.170 -5.742 -27.003 1.00 83.50 81 ARG A C 1
ATOM 595 O O . ARG A 1 81 ? -0.904 -4.979 -27.616 1.00 83.50 81 ARG A O 1
ATOM 602 N N . SER A 1 82 ? 0.598 -6.647 -27.609 1.00 85.31 82 SER A N 1
ATOM 603 C CA . SER A 1 82 ? 0.605 -6.916 -29.048 1.00 85.31 82 SER A CA 1
ATOM 604 C C . SER A 1 82 ? 0.904 -8.390 -29.297 1.00 85.31 82 SER A C 1
ATOM 606 O O . SER A 1 82 ? 1.891 -8.908 -28.783 1.00 85.31 82 SER A O 1
ATOM 608 N N . LEU A 1 83 ? 0.087 -9.054 -30.108 1.00 77.88 83 LEU A N 1
ATOM 609 C CA . LEU A 1 83 ? 0.382 -10.375 -30.667 1.00 77.88 83 LEU A CA 1
ATOM 610 C C . LEU A 1 83 ? 1.163 -10.151 -31.967 1.00 77.88 83 LEU A C 1
ATOM 612 O O . LEU A 1 83 ? 0.596 -10.235 -33.052 1.00 77.88 83 LEU A O 1
ATOM 616 N N . GLY A 1 84 ? 2.405 -9.685 -31.830 1.00 68.00 84 GLY A N 1
ATOM 617 C CA . GLY A 1 84 ? 3.340 -9.602 -32.954 1.00 68.00 84 GLY A CA 1
ATOM 618 C C . GLY A 1 84 ? 3.931 -10.965 -33.260 1.00 68.00 84 GLY A C 1
ATOM 619 O O . GLY A 1 84 ? 4.129 -11.724 -32.284 1.00 68.00 84 GLY A O 1
#

pLDDT: mean 83.93, std 14.6, range [40.31, 97.75]

Secondary structure (DSSP, 8-state):
------------------EEEE--SSHHHHHHHHHHHHHHHHTT--GGGEEEEEESSHHHHHHHHTSSS-EEEE--PPPP----